Protein AF-A0AAD6W9L1-F1 (afdb_monomer_lite)

pLDDT: mean 78.44, std 13.3, range [46.0, 93.06]

Organism: NCBI:txid444605

Structure (mmCIF, N/CA/C/O backbone):
data_AF-A0AAD6W9L1-F1
#
_entry.id   AF-A0AAD6W9L1-F1
#
loop_
_atom_site.group_PDB
_atom_site.id
_atom_site.type_symbol
_atom_site.label_atom_id
_atom_site.label_alt_id
_atom_site.label_comp_id
_atom_site.label_asym_id
_atom_site.label_entity_id
_atom_site.label_seq_id
_atom_site.pdbx_PDB_ins_code
_atom_site.Cartn_x
_atom_site.Cartn_y
_atom_site.Cartn_z
_atom_site.occupancy
_atom_site.B_iso_or_equiv
_atom_site.auth_seq_id
_atom_site.auth_comp_id
_atom_site.auth_asym_id
_atom_site.auth_atom_id
_atom_site.pdbx_PDB_model_num
ATOM 1 N N . MET A 1 1 ? 17.913 -13.079 6.072 1.00 46.00 1 MET A N 1
ATOM 2 C CA . MET A 1 1 ? 16.654 -12.481 6.575 1.00 46.00 1 MET A CA 1
ATOM 3 C C . MET A 1 1 ? 15.733 -11.997 5.449 1.00 46.00 1 MET A C 1
ATOM 5 O O . MET A 1 1 ? 14.546 -12.257 5.551 1.00 46.00 1 MET A O 1
ATOM 9 N N . ARG A 1 2 ? 16.224 -11.357 4.367 1.00 52.31 2 ARG A N 1
ATOM 10 C CA . ARG A 1 2 ? 15.368 -10.862 3.258 1.00 52.31 2 ARG A CA 1
ATOM 11 C C . ARG A 1 2 ? 14.797 -11.956 2.332 1.00 52.31 2 ARG A C 1
ATOM 13 O O . ARG A 1 2 ? 13.611 -11.926 2.059 1.00 52.31 2 ARG A O 1
ATOM 20 N N . TYR A 1 3 ? 15.573 -13.000 2.022 1.00 48.25 3 TYR A N 1
ATOM 21 C CA . TYR A 1 3 ? 15.135 -14.143 1.194 1.00 48.25 3 TYR A CA 1
ATOM 22 C C . TYR A 1 3 ? 13.930 -14.939 1.737 1.00 48.25 3 TYR A C 1
ATOM 24 O O . TYR A 1 3 ? 13.262 -15.645 0.988 1.00 48.25 3 TYR A O 1
ATOM 32 N N . GLN A 1 4 ? 13.637 -14.850 3.041 1.00 51.44 4 GLN A N 1
ATOM 33 C CA . GLN A 1 4 ? 12.492 -15.552 3.633 1.00 51.44 4 GLN A CA 1
ATOM 34 C C . GLN A 1 4 ? 11.172 -14.812 3.396 1.00 51.44 4 GLN A C 1
ATOM 36 O O . GLN A 1 4 ? 10.113 -15.438 3.395 1.00 51.44 4 GLN A O 1
ATOM 41 N N . LEU A 1 5 ? 11.231 -13.496 3.164 1.00 53.16 5 LEU A N 1
ATOM 42 C CA . LEU A 1 5 ? 10.053 -12.710 2.815 1.00 53.16 5 LEU A CA 1
ATOM 43 C C . LEU A 1 5 ? 9.572 -13.053 1.400 1.00 53.16 5 LEU A C 1
ATOM 45 O O . LEU A 1 5 ? 8.368 -13.187 1.212 1.00 53.16 5 LEU A O 1
ATOM 49 N N . ASP A 1 6 ? 10.499 -13.287 0.466 1.00 55.59 6 ASP A N 1
ATOM 50 C CA . ASP A 1 6 ? 10.206 -13.526 -0.956 1.00 55.59 6 ASP 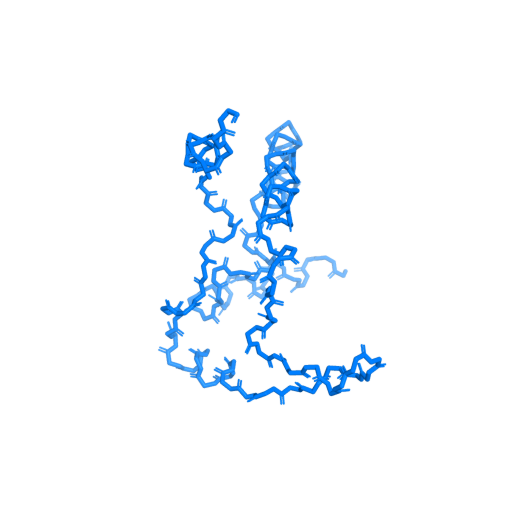A CA 1
ATOM 51 C C . ASP A 1 6 ? 9.665 -14.939 -1.207 1.00 55.59 6 ASP A C 1
ATOM 53 O O . ASP A 1 6 ? 8.733 -15.130 -1.987 1.00 55.59 6 ASP A O 1
ATOM 57 N N . PHE A 1 7 ? 10.146 -15.939 -0.460 1.00 55.28 7 PHE A N 1
ATOM 58 C CA . PHE A 1 7 ? 9.581 -17.295 -0.500 1.00 55.28 7 PHE A CA 1
ATOM 59 C C . PHE A 1 7 ? 8.112 -17.326 -0.040 1.00 55.28 7 PHE A C 1
ATOM 61 O O . PHE A 1 7 ? 7.276 -18.034 -0.603 1.00 55.28 7 PHE A O 1
ATOM 68 N N . LEU A 1 8 ? 7.764 -16.490 0.944 1.00 56.72 8 LEU A N 1
ATOM 69 C CA . LEU A 1 8 ? 6.385 -16.321 1.403 1.00 56.72 8 LEU A CA 1
ATOM 70 C C . LEU A 1 8 ? 5.504 -15.596 0.377 1.00 56.72 8 LEU A C 1
ATOM 72 O O . LEU A 1 8 ? 4.284 -15.667 0.483 1.00 56.72 8 LEU A O 1
ATOM 76 N N . ILE A 1 9 ? 6.079 -14.890 -0.599 1.00 60.84 9 ILE A N 1
ATOM 77 C CA . ILE A 1 9 ? 5.314 -14.265 -1.681 1.00 60.84 9 ILE A CA 1
ATOM 78 C C . ILE A 1 9 ? 4.752 -15.356 -2.578 1.00 60.84 9 ILE A C 1
ATOM 80 O O . ILE A 1 9 ? 3.538 -15.445 -2.717 1.00 60.84 9 ILE A O 1
ATOM 84 N N . PHE A 1 10 ? 5.612 -16.223 -3.113 1.00 62.62 10 PHE A N 1
ATOM 85 C CA . PHE A 1 10 ? 5.195 -17.289 -4.025 1.00 62.62 10 PHE A CA 1
ATOM 86 C C . PHE A 1 10 ? 4.131 -18.208 -3.407 1.00 62.62 10 PHE A C 1
ATOM 88 O O . PHE A 1 10 ? 3.169 -18.574 -4.071 1.00 62.62 10 PHE A O 1
ATOM 95 N N . LEU A 1 11 ? 4.250 -18.511 -2.110 1.00 61.75 11 LEU A N 1
ATOM 96 C CA . LEU A 1 11 ? 3.293 -19.373 -1.412 1.00 61.75 11 LEU A CA 1
ATOM 97 C C . LEU A 1 11 ? 1.960 -18.700 -1.056 1.00 61.75 11 LEU A C 1
ATOM 99 O O . LEU A 1 11 ? 0.987 -19.403 -0.792 1.00 61.75 11 LEU A O 1
ATOM 103 N N . PHE A 1 12 ? 1.896 -17.366 -1.003 1.00 63.81 12 PHE A N 1
ATOM 104 C CA . PHE A 1 12 ? 0.724 -16.667 -0.468 1.00 63.81 12 PHE A CA 1
ATOM 105 C C . PHE A 1 12 ? 0.165 -15.556 -1.357 1.00 63.81 12 PHE A C 1
ATOM 107 O O . PHE A 1 12 ? -0.784 -14.918 -0.910 1.00 63.81 12 PHE A O 1
ATOM 114 N N . GLN A 1 13 ? 0.679 -15.324 -2.575 1.00 63.28 13 GLN A N 1
ATOM 115 C CA . GLN A 1 13 ? 0.251 -14.212 -3.447 1.00 63.28 13 GLN A CA 1
ATOM 116 C C . GLN A 1 13 ? -1.269 -14.116 -3.618 1.00 63.28 13 GLN A C 1
ATOM 118 O O . GLN A 1 13 ? -1.815 -13.023 -3.509 1.00 63.28 13 GLN A O 1
ATOM 123 N N . GLU A 1 14 ? -1.961 -15.244 -3.785 1.00 65.00 14 GLU A N 1
ATOM 124 C CA . GLU A 1 14 ? -3.424 -15.282 -3.953 1.00 65.00 14 GLU A CA 1
ATOM 125 C C . GLU A 1 14 ? -4.206 -14.885 -2.689 1.00 65.00 14 GLU A C 1
ATOM 127 O O . GLU A 1 14 ? -5.409 -14.644 -2.728 1.00 65.00 14 GLU A O 1
ATOM 132 N N . ARG A 1 15 ? -3.530 -14.815 -1.541 1.00 77.94 15 ARG A N 1
ATOM 133 C CA . ARG A 1 15 ? -4.110 -14.529 -0.224 1.00 77.94 15 ARG A CA 1
ATOM 134 C C . ARG A 1 15 ? -3.559 -13.242 0.382 1.00 77.94 15 ARG A C 1
ATOM 136 O O . ARG A 1 15 ? -3.671 -13.063 1.595 1.00 77.94 15 ARG A O 1
ATOM 143 N N . LEU A 1 16 ? -2.912 -12.377 -0.401 1.00 83.94 16 LEU A N 1
ATOM 144 C CA . LEU A 1 16 ? -2.414 -11.091 0.091 1.00 83.94 16 LEU A CA 1
ATOM 145 C C . LEU A 1 16 ? -3.353 -9.960 -0.311 1.00 83.94 16 LEU A C 1
ATOM 147 O O . LEU A 1 16 ? -3.801 -9.931 -1.456 1.00 83.94 16 LEU A O 1
ATOM 151 N N . PRO A 1 17 ? -3.608 -8.990 0.582 1.00 87.88 17 PRO A N 1
ATOM 152 C CA . PRO A 1 17 ? -4.294 -7.781 0.169 1.00 87.88 17 PRO A CA 1
ATOM 153 C C . PRO A 1 17 ? -3.431 -7.010 -0.837 1.00 87.88 17 PRO A C 1
ATOM 155 O O . PRO A 1 17 ? -2.202 -7.007 -0.717 1.00 87.88 17 PRO A O 1
ATOM 158 N N . PRO A 1 18 ? -4.044 -6.226 -1.739 1.00 86.31 18 PRO A N 1
ATOM 159 C CA . PRO A 1 18 ? -3.323 -5.361 -2.677 1.00 86.31 18 PRO A CA 1
ATOM 160 C C . PRO A 1 18 ? -2.504 -4.255 -1.983 1.00 86.31 18 PRO A C 1
ATOM 162 O O . PRO A 1 18 ? -1.756 -3.533 -2.634 1.00 86.31 18 PRO A O 1
ATOM 165 N N . THR A 1 19 ? -2.637 -4.107 -0.661 1.00 88.31 19 THR A N 1
ATOM 166 C CA . THR A 1 19 ? -1.875 -3.174 0.178 1.00 88.31 19 THR A CA 1
ATOM 167 C C . THR A 1 19 ? -0.653 -3.799 0.858 1.00 88.31 19 THR A C 1
ATOM 169 O O . THR A 1 19 ? 0.030 -3.109 1.615 1.00 88.31 19 THR A O 1
ATOM 172 N N . ASP A 1 20 ? -0.392 -5.096 0.668 1.00 87.94 20 ASP A N 1
ATOM 173 C CA . ASP A 1 20 ? 0.713 -5.800 1.330 1.00 87.94 20 ASP A CA 1
ATOM 174 C C . ASP A 1 20 ? 2.081 -5.293 0.845 1.00 87.94 20 ASP A C 1
ATOM 176 O O . ASP A 1 20 ? 2.304 -5.102 -0.350 1.00 87.94 20 ASP A O 1
ATOM 180 N N . SER A 1 21 ? 3.029 -5.091 1.766 1.00 82.69 21 SER A N 1
ATOM 181 C CA . SER A 1 21 ? 4.357 -4.560 1.433 1.00 82.69 21 SER A CA 1
ATOM 182 C C . SER A 1 21 ? 5.142 -5.450 0.474 1.00 82.69 21 SER A C 1
ATOM 184 O O . SER A 1 21 ? 5.966 -4.936 -0.270 1.00 82.69 21 SER A O 1
ATOM 186 N N . ARG A 1 22 ? 4.868 -6.755 0.435 1.00 83.00 22 ARG A N 1
ATOM 187 C CA . ARG A 1 22 ? 5.513 -7.702 -0.485 1.00 83.00 22 ARG A CA 1
ATOM 188 C C . ARG A 1 22 ? 5.118 -7.515 -1.949 1.00 83.00 22 ARG A C 1
ATOM 190 O O . ARG A 1 22 ? 5.772 -8.036 -2.851 1.00 83.00 22 ARG A O 1
ATOM 197 N N . LEU A 1 23 ? 4.030 -6.794 -2.205 1.00 83.38 23 LEU A N 1
ATOM 198 C CA . LEU A 1 23 ? 3.580 -6.477 -3.559 1.00 83.38 23 LEU A CA 1
ATOM 199 C C . LEU A 1 23 ? 4.215 -5.189 -4.098 1.00 83.38 23 LEU A C 1
ATOM 201 O O . LEU A 1 23 ? 3.882 -4.760 -5.200 1.00 83.38 23 LEU A O 1
ATOM 205 N N . ARG A 1 24 ? 5.144 -4.586 -3.346 1.00 86.81 24 ARG A N 1
ATOM 206 C CA . ARG A 1 24 ? 5.846 -3.367 -3.738 1.00 86.81 24 ARG A CA 1
ATOM 207 C C . ARG A 1 24 ? 6.716 -3.571 -4.988 1.00 86.81 24 ARG A C 1
ATOM 209 O O . ARG A 1 24 ? 7.650 -4.376 -4.949 1.00 86.81 24 ARG A O 1
ATOM 216 N N . PRO A 1 25 ? 6.448 -2.840 -6.086 1.00 86.00 25 PRO A N 1
ATOM 217 C CA . PRO A 1 25 ? 7.190 -3.002 -7.335 1.00 86.00 25 PRO A CA 1
ATOM 218 C C . PRO A 1 25 ? 8.648 -2.532 -7.233 1.00 86.00 25 PRO A C 1
ATOM 220 O O . PRO A 1 25 ? 9.527 -3.161 -7.816 1.00 86.00 25 PRO A O 1
ATOM 223 N N . ASP A 1 26 ? 8.935 -1.488 -6.448 1.00 86.56 26 ASP A N 1
ATOM 224 C CA . ASP A 1 26 ? 10.295 -0.984 -6.212 1.00 86.56 26 ASP A CA 1
ATOM 225 C C . ASP A 1 26 ? 11.183 -2.039 -5.545 1.00 86.56 26 ASP A C 1
ATOM 227 O O . ASP A 1 26 ? 12.317 -2.268 -5.971 1.00 86.56 26 ASP A O 1
ATOM 231 N N . GLN A 1 27 ? 10.643 -2.732 -4.539 1.00 84.00 27 GLN A N 1
ATOM 232 C CA . GLN A 1 27 ? 11.345 -3.821 -3.869 1.00 84.00 27 GLN A CA 1
ATOM 233 C C . GLN A 1 27 ? 11.625 -4.987 -4.834 1.00 84.00 27 GLN A C 1
ATOM 235 O O . GLN A 1 27 ? 12.738 -5.509 -4.842 1.00 84.00 27 GLN A O 1
ATOM 240 N N . ARG A 1 28 ? 10.667 -5.336 -5.701 1.00 84.12 28 ARG A N 1
ATOM 241 C CA . ARG A 1 28 ? 10.822 -6.424 -6.679 1.00 84.12 28 ARG A CA 1
ATOM 242 C C . ARG A 1 28 ? 11.858 -6.112 -7.759 1.00 84.12 28 ARG A C 1
ATOM 244 O O . ARG A 1 28 ? 12.669 -6.968 -8.098 1.00 84.12 28 ARG A O 1
ATOM 251 N N . HIS A 1 29 ? 11.866 -4.888 -8.283 1.00 86.31 29 HIS A N 1
ATOM 252 C CA . HIS A 1 29 ? 12.898 -4.458 -9.229 1.00 86.31 29 HIS A CA 1
ATOM 253 C C . HIS A 1 29 ? 14.287 -4.483 -8.588 1.00 86.31 29 HIS A C 1
ATOM 255 O O . HIS A 1 29 ? 15.247 -4.904 -9.229 1.00 86.31 29 HIS A O 1
ATOM 261 N N . LEU A 1 30 ? 14.395 -4.104 -7.310 1.00 85.31 30 LEU A N 1
ATOM 262 C CA . LEU A 1 30 ? 15.657 -4.180 -6.578 1.00 85.31 30 LEU A CA 1
ATOM 263 C C . LEU A 1 30 ? 16.142 -5.630 -6.415 1.00 85.31 30 LEU A C 1
ATOM 265 O O . LEU A 1 30 ? 17.327 -5.894 -6.600 1.00 85.31 30 LEU A O 1
ATOM 269 N N . GLU A 1 31 ? 15.241 -6.563 -6.101 1.00 84.50 31 GLU A N 1
ATOM 270 C CA . GLU A 1 31 ? 15.541 -8.001 -5.995 1.00 84.50 31 GLU A CA 1
ATOM 271 C C . GLU A 1 31 ? 15.985 -8.606 -7.335 1.00 84.50 31 GLU A C 1
ATOM 273 O O . GLU A 1 31 ? 16.898 -9.429 -7.363 1.00 84.50 31 GLU A O 1
ATOM 278 N N . ASN A 1 32 ? 15.422 -8.134 -8.450 1.00 84.94 32 ASN A N 1
ATOM 279 C CA . ASN A 1 32 ? 15.827 -8.521 -9.805 1.00 84.94 32 ASN A CA 1
ATOM 280 C C . ASN A 1 32 ? 17.113 -7.820 -10.295 1.00 84.94 32 ASN A C 1
ATOM 282 O O . ASN A 1 32 ? 17.546 -8.058 -11.422 1.00 84.94 32 ASN A O 1
ATOM 286 N N . GLY A 1 33 ? 17.718 -6.938 -9.489 1.00 88.69 33 GLY A N 1
ATOM 287 C CA . GLY A 1 33 ? 18.904 -6.158 -9.869 1.00 88.69 33 GLY A CA 1
ATOM 288 C C . GLY A 1 33 ? 18.626 -5.001 -10.842 1.00 88.69 33 GLY A C 1
ATOM 289 O O . GLY A 1 33 ? 19.555 -4.400 -11.377 1.00 88.69 33 GLY A O 1
ATOM 290 N N . GLU A 1 34 ? 17.360 -4.654 -11.067 1.00 91.38 34 GLU A N 1
ATOM 291 C CA . GLU A 1 34 ? 16.916 -3.576 -11.953 1.00 91.38 34 GLU A CA 1
ATOM 292 C C . GLU A 1 34 ? 16.888 -2.226 -11.209 1.00 91.38 34 GLU A C 1
ATOM 294 O O . GLU A 1 34 ? 15.832 -1.638 -10.963 1.00 91.38 34 GLU A O 1
ATOM 299 N N . TYR A 1 35 ? 18.062 -1.719 -10.823 1.00 88.38 35 TYR A N 1
ATOM 300 C CA . TYR A 1 35 ? 18.193 -0.551 -9.937 1.00 88.38 35 TYR A CA 1
ATOM 301 C C . TYR A 1 35 ? 17.520 0.729 -10.457 1.00 88.38 35 TYR A C 1
ATOM 303 O O . TYR A 1 35 ? 16.900 1.456 -9.678 1.00 88.38 35 TYR A O 1
ATOM 311 N N . GLU A 1 36 ? 17.612 1.007 -11.760 1.00 92.06 36 GLU A N 1
ATOM 312 C CA . GLU A 1 36 ? 16.996 2.197 -12.362 1.00 92.06 36 GLU A CA 1
ATOM 313 C C . GLU A 1 36 ? 15.467 2.155 -12.247 1.00 92.06 36 GLU A C 1
ATOM 315 O O . GLU A 1 36 ? 14.850 3.120 -11.788 1.00 92.06 36 GLU A O 1
ATOM 320 N N . LYS A 1 37 ? 14.864 1.002 -12.571 1.00 89.44 37 LYS A N 1
ATOM 321 C CA . LYS A 1 37 ? 13.417 0.773 -12.440 1.00 89.44 37 LYS A CA 1
ATOM 322 C C . LYS A 1 37 ? 12.972 0.846 -10.982 1.00 89.44 37 LYS A C 1
ATOM 324 O O . LYS A 1 37 ? 11.961 1.476 -10.682 1.00 89.44 37 LYS A O 1
ATOM 329 N N . ALA A 1 38 ? 13.752 0.267 -10.067 1.00 88.69 38 ALA A N 1
ATOM 330 C CA . ALA A 1 38 ? 13.472 0.323 -8.635 1.00 88.69 38 ALA A CA 1
ATOM 331 C C . ALA A 1 38 ? 13.431 1.768 -8.117 1.00 88.69 38 ALA A C 1
ATOM 333 O O . ALA A 1 38 ? 12.521 2.144 -7.377 1.00 88.69 38 ALA A O 1
ATOM 334 N N . ASN A 1 39 ? 14.391 2.600 -8.530 1.00 89.38 39 ASN A N 1
ATOM 335 C CA . ASN A 1 39 ? 14.441 3.999 -8.125 1.00 89.38 39 ASN A CA 1
ATOM 336 C C . ASN A 1 39 ? 13.275 4.816 -8.711 1.00 89.38 39 ASN A C 1
ATOM 338 O O . ASN A 1 39 ? 12.669 5.609 -7.989 1.00 89.38 39 ASN A O 1
ATOM 342 N N . ALA A 1 40 ? 12.926 4.596 -9.983 1.00 90.38 40 ALA A N 1
ATOM 343 C CA . ALA A 1 40 ? 11.775 5.242 -10.616 1.00 90.38 40 ALA A CA 1
ATOM 344 C C . ALA A 1 40 ? 10.457 4.894 -9.898 1.00 90.38 40 ALA A C 1
ATOM 346 O O . ALA A 1 40 ? 9.676 5.786 -9.555 1.00 90.38 40 ALA A O 1
ATOM 347 N N . GLU A 1 41 ? 10.246 3.612 -9.585 1.00 89.81 41 GLU A N 1
ATOM 348 C CA . GLU A 1 41 ? 9.056 3.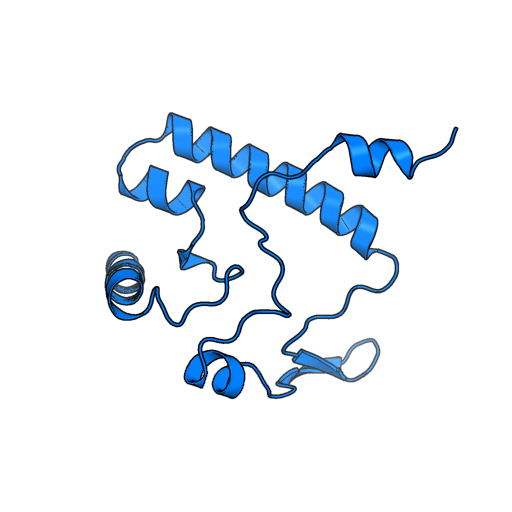158 -8.860 1.00 89.81 41 GLU A CA 1
ATOM 349 C C . GLU A 1 41 ? 8.998 3.680 -7.426 1.00 89.81 41 GLU A C 1
ATOM 351 O O . GLU A 1 41 ? 7.947 4.133 -6.968 1.00 89.81 41 GLU A O 1
ATOM 356 N N . LYS A 1 42 ? 10.137 3.726 -6.731 1.00 89.50 42 LYS A N 1
ATOM 357 C CA . LYS A 1 42 ? 10.224 4.339 -5.404 1.00 89.50 42 LYS A CA 1
ATOM 358 C C . LYS A 1 42 ? 9.752 5.794 -5.434 1.00 89.50 42 LYS A C 1
ATOM 360 O O . LYS A 1 42 ? 8.912 6.185 -4.624 1.00 89.50 42 LYS A O 1
ATOM 365 N N . GLN A 1 43 ? 10.246 6.592 -6.382 1.00 89.88 43 GLN A N 1
ATOM 366 C CA . GLN A 1 43 ? 9.843 7.996 -6.514 1.00 89.88 43 GLN A CA 1
ATOM 367 C C . GLN A 1 43 ? 8.349 8.142 -6.829 1.00 89.88 43 GLN A C 1
ATOM 369 O O . GLN A 1 43 ? 7.687 9.035 -6.295 1.00 89.88 43 GLN A O 1
ATOM 374 N N . ARG A 1 44 ? 7.791 7.266 -7.673 1.00 90.88 44 ARG A N 1
ATOM 375 C CA . ARG A 1 44 ? 6.354 7.246 -7.981 1.00 90.88 44 ARG A CA 1
ATOM 376 C C . ARG A 1 44 ? 5.514 6.940 -6.737 1.00 90.88 44 ARG A C 1
ATOM 378 O O . ARG A 1 44 ? 4.572 7.676 -6.441 1.00 90.88 44 ARG A O 1
ATOM 385 N N . LEU A 1 45 ? 5.880 5.909 -5.975 1.00 88.94 45 LEU A N 1
ATOM 386 C CA . LEU A 1 45 ? 5.181 5.525 -4.747 1.00 88.94 45 LEU A CA 1
ATOM 387 C C . LEU A 1 45 ? 5.270 6.603 -3.661 1.00 88.94 45 LEU A C 1
ATOM 389 O O . LEU A 1 45 ? 4.269 6.892 -3.005 1.00 88.94 45 LEU A O 1
ATOM 393 N N . GLU A 1 46 ? 6.431 7.238 -3.491 1.00 89.38 46 GLU A N 1
ATOM 394 C CA . GLU A 1 46 ? 6.599 8.345 -2.545 1.00 89.38 46 GLU A CA 1
ATOM 395 C C . GLU A 1 46 ? 5.742 9.560 -2.924 1.00 89.38 46 GLU A C 1
ATOM 397 O O . GLU A 1 46 ? 5.075 10.124 -2.052 1.00 89.38 46 GLU A O 1
ATOM 402 N N . ARG A 1 47 ? 5.704 9.946 -4.211 1.00 87.12 47 ARG A N 1
ATOM 403 C CA . ARG A 1 47 ? 4.828 11.028 -4.701 1.00 87.12 47 ARG A CA 1
ATOM 404 C C . ARG A 1 47 ? 3.362 10.720 -4.421 1.00 87.12 47 ARG A C 1
ATOM 40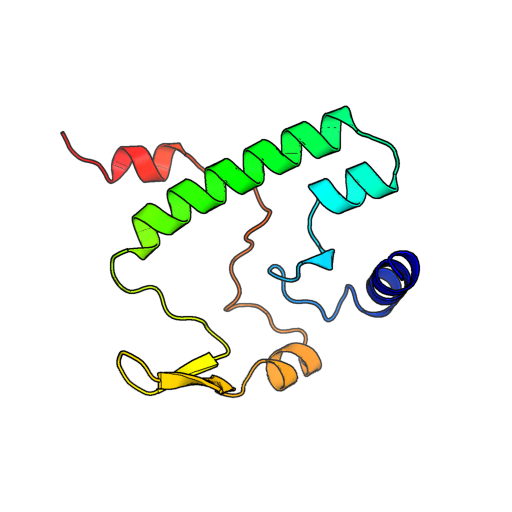6 O O . ARG A 1 47 ? 2.680 11.518 -3.781 1.00 87.12 47 ARG A O 1
ATOM 413 N N . ARG A 1 48 ? 2.905 9.523 -4.792 1.00 86.00 48 ARG A N 1
ATOM 414 C CA . ARG A 1 48 ? 1.536 9.071 -4.526 1.00 86.00 48 ARG A CA 1
ATOM 415 C C . ARG A 1 48 ? 1.204 9.094 -3.033 1.00 86.00 48 ARG A C 1
ATOM 417 O O . ARG A 1 48 ? 0.129 9.550 -2.649 1.00 86.00 48 ARG A O 1
ATOM 424 N N . GLN A 1 49 ? 2.113 8.624 -2.177 1.00 85.94 49 GLN A N 1
ATOM 425 C CA . GLN A 1 49 ? 1.896 8.632 -0.732 1.00 85.94 49 GLN A CA 1
ATOM 426 C C . GLN A 1 49 ? 1.783 10.060 -0.186 1.00 85.94 49 GLN A C 1
ATOM 428 O O . GLN A 1 49 ? 0.933 10.306 0.668 1.00 85.94 49 GLN A O 1
ATOM 433 N N . ARG A 1 50 ? 2.596 11.003 -0.679 1.00 86.00 50 ARG A N 1
ATOM 434 C CA . ARG A 1 50 ? 2.496 12.423 -0.302 1.00 86.00 50 ARG A CA 1
ATOM 435 C C . ARG A 1 50 ? 1.138 13.012 -0.685 1.00 86.00 50 ARG A C 1
ATOM 437 O O . ARG A 1 50 ? 0.508 13.633 0.163 1.00 86.00 50 ARG A O 1
ATOM 444 N N . MET A 1 51 ? 0.659 12.761 -1.904 1.00 80.44 51 MET A N 1
ATOM 445 C CA . MET A 1 51 ? -0.657 13.239 -2.353 1.00 80.44 51 MET A CA 1
ATOM 446 C C . MET A 1 51 ? -1.795 12.603 -1.557 1.00 80.44 51 MET A C 1
ATOM 448 O O . MET A 1 51 ? -2.711 13.284 -1.108 1.00 80.44 51 MET A O 1
ATOM 452 N N . SER A 1 52 ? -1.705 11.297 -1.302 1.00 80.44 52 SER A N 1
ATOM 453 C CA . SER A 1 52 ? -2.711 10.606 -0.505 1.00 80.44 52 SER A CA 1
ATOM 454 C C . SER A 1 52 ? -2.740 11.112 0.937 1.00 80.44 52 SER A C 1
ATOM 456 O O . SER A 1 52 ? -3.823 11.249 1.483 1.00 80.44 52 SER A O 1
ATOM 458 N N . ARG A 1 53 ? -1.593 11.461 1.540 1.00 82.38 53 ARG A N 1
ATOM 459 C CA . ARG A 1 53 ? -1.552 12.085 2.874 1.00 82.38 53 ARG A CA 1
ATOM 460 C C . ARG A 1 53 ? -2.304 13.411 2.913 1.00 82.38 53 ARG A C 1
ATOM 462 O O . ARG A 1 53 ? -3.131 13.558 3.799 1.00 82.38 53 ARG A O 1
ATOM 469 N N . LYS A 1 54 ? -2.098 14.298 1.932 1.00 77.12 54 LYS A N 1
ATOM 470 C CA . LYS A 1 54 ? -2.851 15.562 1.826 1.00 77.12 54 LYS A CA 1
ATOM 471 C C . LYS A 1 54 ? -4.366 15.322 1.801 1.00 77.12 54 LYS A C 1
ATOM 473 O O . LYS A 1 54 ? -5.115 15.948 2.537 1.00 77.12 54 LYS A O 1
ATOM 478 N N . LEU A 1 55 ? -4.814 14.339 1.015 1.00 67.00 55 LEU A N 1
ATOM 479 C CA . LEU A 1 55 ? -6.233 13.971 0.930 1.00 67.00 55 LEU A CA 1
ATOM 480 C C . LEU A 1 55 ? -6.764 13.324 2.226 1.00 67.00 55 LEU A C 1
ATOM 482 O O . LEU A 1 55 ? -7.943 13.422 2.553 1.00 67.00 55 LEU A O 1
ATOM 486 N N . GLN A 1 56 ? -5.887 12.642 2.963 1.00 74.31 56 GLN A N 1
ATOM 487 C CA . GLN A 1 56 ? -6.193 11.903 4.187 1.00 74.31 56 GLN A CA 1
ATOM 488 C C . GLN A 1 56 ? -6.156 12.758 5.463 1.00 74.31 56 GLN A C 1
ATOM 490 O O . GLN A 1 56 ? -6.653 12.297 6.495 1.00 74.31 56 GLN A O 1
ATOM 495 N N . GLU A 1 57 ? -5.628 13.988 5.405 1.00 69.94 57 GLU A N 1
ATOM 496 C CA . GLU A 1 57 ? -5.603 14.945 6.527 1.00 69.94 57 GLU A CA 1
ATOM 497 C C . GLU A 1 57 ? -7.011 15.248 7.085 1.00 69.94 57 GLU A C 1
ATOM 499 O O . GLU A 1 57 ? -7.143 15.663 8.232 1.00 69.94 57 GLU A O 1
ATOM 504 N N . HIS A 1 58 ? -8.072 14.911 6.343 1.00 64.00 58 HIS A N 1
ATOM 505 C CA . HIS A 1 58 ? -9.475 15.137 6.704 1.00 64.00 58 HIS A CA 1
ATOM 506 C C . HIS A 1 58 ? -10.225 13.886 7.206 1.00 64.00 58 HIS A C 1
ATOM 508 O O . HIS A 1 58 ? -11.436 13.766 7.025 1.00 64.00 58 HIS A O 1
ATOM 514 N N . GLY A 1 59 ? -9.539 12.944 7.862 1.00 73.50 59 GLY A N 1
ATOM 515 C CA . GLY A 1 59 ? -10.214 11.866 8.604 1.00 73.50 59 GLY A CA 1
ATOM 516 C C . GLY A 1 59 ? -9.961 10.450 8.099 1.00 73.50 59 GLY A C 1
ATOM 517 O O . GLY A 1 59 ? -10.822 9.577 8.244 1.00 73.50 59 GLY A O 1
ATOM 518 N N . TRP A 1 60 ? -8.776 10.185 7.548 1.00 81.31 60 TRP A N 1
ATOM 519 C CA . TRP A 1 60 ? -8.370 8.811 7.271 1.00 81.31 60 TRP A CA 1
ATOM 520 C C . TRP A 1 60 ? -8.294 7.966 8.544 1.00 81.31 60 TRP A C 1
ATOM 522 O O . TRP A 1 60 ? -7.763 8.389 9.574 1.00 81.31 60 TRP A O 1
ATOM 532 N N . LYS A 1 61 ? -8.801 6.735 8.454 1.00 82.38 61 LYS A N 1
ATOM 533 C CA . LYS A 1 61 ? -8.746 5.745 9.529 1.00 82.38 61 LYS A CA 1
ATOM 534 C C . LYS A 1 61 ? -8.186 4.428 8.989 1.00 82.38 61 LYS A C 1
ATOM 536 O O . LYS A 1 61 ? -8.585 4.005 7.900 1.00 82.38 61 LYS A O 1
ATOM 541 N N . PRO A 1 62 ? -7.288 3.756 9.729 1.00 88.06 62 PRO A N 1
ATOM 542 C CA . PRO A 1 62 ? -6.815 2.437 9.339 1.00 88.06 62 PRO A CA 1
ATOM 543 C C . PRO A 1 62 ? -7.973 1.433 9.330 1.00 88.06 62 PRO A C 1
ATOM 545 O O . PRO A 1 62 ? -8.849 1.466 10.187 1.00 88.06 62 PRO A O 1
ATOM 548 N N . ARG A 1 63 ? -7.972 0.521 8.352 1.00 88.06 63 ARG A N 1
ATOM 549 C CA . ARG A 1 63 ? -9.065 -0.446 8.153 1.00 88.06 63 ARG A CA 1
ATOM 550 C C . ARG A 1 63 ? -9.111 -1.531 9.229 1.00 88.06 63 ARG A C 1
ATOM 552 O O . ARG A 1 63 ? -10.175 -1.842 9.744 1.00 88.06 63 ARG A O 1
ATOM 559 N N . TRP A 1 64 ? -7.959 -2.126 9.529 1.00 90.69 64 TRP A N 1
ATOM 560 C CA . TRP A 1 64 ? -7.862 -3.322 10.378 1.00 90.69 64 TRP A CA 1
ATOM 561 C C . TRP A 1 64 ? -7.627 -3.007 11.855 1.00 90.69 64 TRP A C 1
ATOM 563 O O . TRP A 1 64 ? -7.601 -3.908 12.689 1.00 90.69 64 TRP A O 1
ATOM 573 N N . PHE A 1 65 ? -7.423 -1.733 12.182 1.00 91.00 65 PHE A N 1
ATOM 574 C CA . PHE A 1 65 ? -7.092 -1.287 13.525 1.00 91.00 65 PHE A CA 1
ATOM 575 C C . PHE A 1 65 ? -7.949 -0.091 13.896 1.00 91.00 65 PHE A C 1
ATOM 577 O O . PHE A 1 65 ? -8.203 0.783 13.074 1.00 91.00 65 PHE A O 1
ATOM 584 N N . GLN A 1 66 ? -8.360 -0.034 15.152 1.00 91.00 66 GLN A N 1
ATOM 585 C CA . GLN A 1 66 ? -9.083 1.092 15.718 1.00 91.00 66 GLN A CA 1
ATOM 586 C C . GLN A 1 66 ? -8.177 1.792 16.722 1.00 91.00 66 GLN A C 1
ATOM 588 O O . GLN A 1 66 ? -7.494 1.143 17.515 1.00 91.00 66 GLN A O 1
ATOM 593 N N . LYS A 1 67 ? -8.141 3.122 16.663 1.00 88.75 67 LYS A N 1
ATOM 594 C CA . LYS A 1 67 ? -7.390 3.933 17.618 1.00 88.75 67 LYS A CA 1
ATOM 595 C C . LYS A 1 67 ? -8.243 4.133 18.870 1.00 88.75 67 LYS A C 1
ATOM 597 O O . LYS A 1 67 ? -9.369 4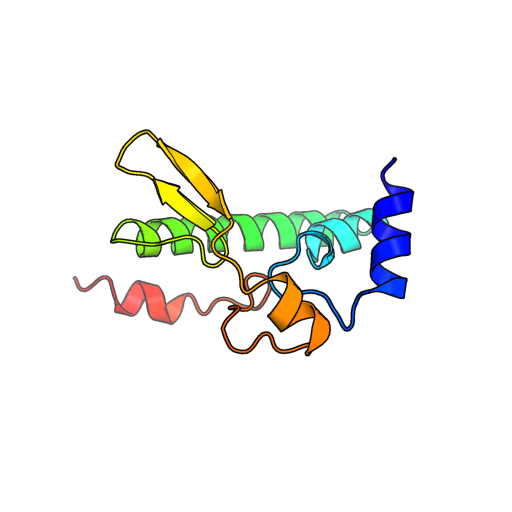.616 18.761 1.00 88.75 67 LYS A O 1
ATOM 602 N N . GLU A 1 68 ? -7.726 3.767 20.038 1.00 86.94 68 GLU A N 1
ATOM 603 C CA . GLU A 1 68 ? -8.440 3.964 21.302 1.00 86.94 68 GLU A CA 1
ATOM 604 C C . GLU A 1 68 ? -8.223 5.386 21.832 1.00 86.94 68 GLU A C 1
ATOM 606 O O . GLU A 1 68 ? -7.255 5.666 22.528 1.00 86.94 68 GLU A O 1
ATOM 611 N N . GLY A 1 69 ? -9.115 6.315 21.490 1.00 81.44 69 GLY A N 1
ATOM 612 C CA . GLY A 1 69 ? -8.987 7.720 21.893 1.00 81.44 69 GLY A CA 1
ATOM 613 C C . GLY A 1 69 ? -7.887 8.486 21.143 1.00 81.44 69 GLY A C 1
ATOM 614 O O . GLY A 1 69 ? -7.277 7.995 20.192 1.00 81.44 69 GLY A O 1
ATOM 615 N N . GLU A 1 70 ? -7.649 9.735 21.546 1.00 78.00 70 GLU A N 1
ATOM 616 C CA . GLU A 1 70 ? -6.779 10.660 20.804 1.00 78.00 70 GLU A CA 1
ATOM 617 C C . GLU A 1 70 ? -5.284 10.311 20.923 1.00 78.00 70 GLU A C 1
ATOM 619 O O . GLU A 1 70 ? -4.550 10.409 19.938 1.00 78.00 70 GLU A O 1
ATOM 624 N N . ASN A 1 71 ? -4.856 9.772 22.071 1.00 81.31 71 ASN A N 1
ATOM 625 C CA . ASN A 1 71 ? -3.461 9.391 22.343 1.00 81.31 71 ASN A CA 1
ATOM 626 C C . ASN A 1 71 ? -3.277 7.896 22.645 1.00 81.31 71 ASN A C 1
ATOM 628 O O . ASN A 1 71 ? -2.188 7.484 23.045 1.00 81.31 71 ASN A O 1
ATOM 632 N N . GLY A 1 72 ? -4.320 7.076 22.509 1.00 84.56 72 GLY A N 1
ATOM 633 C CA . GLY A 1 72 ? -4.209 5.666 22.863 1.00 84.56 72 GLY A CA 1
ATOM 634 C C . GLY A 1 72 ? -3.638 4.790 21.757 1.00 84.56 72 GLY A C 1
ATOM 635 O O . GLY A 1 72 ? -3.324 5.222 20.643 1.00 84.56 72 GLY A O 1
ATOM 636 N N . SER A 1 73 ? -3.477 3.521 22.117 1.00 90.19 73 SER A N 1
ATOM 637 C CA . SER A 1 73 ? -2.911 2.493 21.251 1.00 90.19 73 SER A CA 1
ATOM 638 C C . SER A 1 73 ? -3.874 2.070 20.134 1.00 90.19 73 SER A C 1
ATOM 640 O O . SER A 1 73 ? -5.076 2.343 20.176 1.00 90.19 73 SER A O 1
ATOM 642 N N . PHE A 1 74 ? -3.335 1.394 19.118 1.00 90.38 74 PHE A N 1
ATOM 643 C CA . PHE A 1 74 ? -4.135 0.759 18.076 1.00 90.38 74 PHE A CA 1
ATOM 644 C C . PHE A 1 74 ? -4.532 -0.652 18.509 1.00 90.38 74 PHE A C 1
ATOM 646 O O . PHE A 1 74 ? -3.670 -1.502 18.733 1.00 90.38 74 PHE A O 1
ATOM 653 N N . ARG A 1 75 ? -5.837 -0.915 18.573 1.00 93.06 75 ARG A N 1
ATOM 654 C CA . ARG A 1 75 ? -6.400 -2.245 18.812 1.00 93.06 75 ARG A CA 1
ATOM 655 C C . ARG A 1 75 ? -6.777 -2.892 17.485 1.00 93.06 75 ARG A C 1
ATOM 657 O O . ARG A 1 75 ? -7.359 -2.238 16.623 1.00 93.06 75 ARG A O 1
ATOM 664 N N . TYR A 1 76 ? -6.461 -4.174 17.319 1.00 91.44 76 TYR A N 1
ATOM 665 C CA . TYR A 1 76 ? -6.922 -4.940 16.161 1.00 91.44 76 TYR A CA 1
ATOM 666 C C . TYR A 1 76 ? -8.455 -5.016 16.160 1.00 91.44 76 TYR A C 1
ATOM 668 O O . TYR A 1 76 ? -9.055 -5.443 17.144 1.00 91.44 76 TYR A O 1
ATOM 676 N N . GLY A 1 77 ? -9.075 -4.562 15.070 1.00 87.06 77 GLY A N 1
ATOM 677 C CA . GLY A 1 77 ? -10.528 -4.444 14.933 1.00 87.06 77 GLY A CA 1
ATOM 678 C C . GLY A 1 77 ? -11.218 -5.674 14.336 1.00 87.06 77 GLY A C 1
ATOM 679 O O . GLY A 1 77 ? -12.439 -5.661 14.215 1.00 87.06 77 GLY A O 1
ATOM 680 N N . GLY A 1 78 ? -10.466 -6.714 13.958 1.00 90.69 78 GLY A N 1
ATOM 681 C CA . GLY A 1 78 ? -11.005 -7.875 13.240 1.00 90.69 78 GLY A CA 1
ATOM 682 C C . GLY A 1 78 ? -11.105 -7.670 11.723 1.00 90.69 78 GLY A C 1
ATOM 683 O O . GLY A 1 78 ? -10.837 -6.586 11.201 1.00 90.69 78 GLY A O 1
ATOM 684 N N . GLY A 1 79 ? -11.468 -8.732 11.001 1.00 89.81 79 GLY A N 1
ATOM 685 C CA . GLY A 1 79 ? -11.794 -8.703 9.574 1.00 89.81 79 GLY A CA 1
ATOM 686 C C . GLY A 1 79 ? -10.631 -8.988 8.621 1.00 89.81 79 GLY A C 1
ATOM 687 O O . GLY A 1 79 ? -10.881 -9.369 7.480 1.00 89.81 79 GLY A O 1
ATOM 688 N N . TYR A 1 80 ? -9.371 -8.825 9.043 1.00 89.88 80 TYR A N 1
ATOM 689 C CA . TYR A 1 80 ? -8.221 -9.083 8.165 1.00 89.88 80 TYR A CA 1
ATOM 690 C C . TYR A 1 80 ? -8.064 -10.576 7.864 1.00 89.88 80 TYR A C 1
ATOM 692 O O . TYR A 1 80 ? -7.862 -10.959 6.712 1.00 89.88 80 TYR A O 1
ATOM 700 N N . TRP 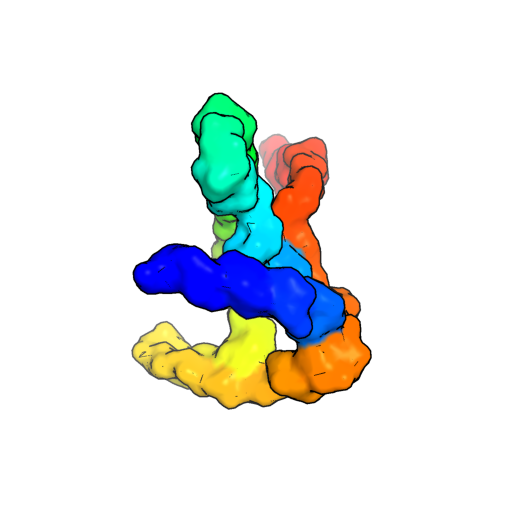A 1 81 ? -8.136 -11.419 8.896 1.00 89.31 81 TRP A N 1
ATOM 701 C CA . TRP A 1 81 ? -7.946 -12.864 8.753 1.00 89.31 81 TRP A CA 1
ATOM 702 C C . TRP A 1 81 ? -9.123 -13.508 8.019 1.00 89.31 81 TRP A C 1
ATOM 704 O O . TRP A 1 81 ? -8.914 -14.351 7.157 1.00 89.31 81 TRP A O 1
ATOM 714 N N . GLU A 1 82 ? -10.335 -13.026 8.270 1.00 91.06 82 GLU A N 1
ATOM 715 C CA . GLU A 1 82 ? -11.564 -13.449 7.607 1.00 91.06 82 GLU A CA 1
ATOM 716 C C . GLU A 1 82 ? -11.542 -13.076 6.115 1.00 91.06 82 GLU A C 1
ATOM 718 O O . GLU A 1 82 ? -11.800 -13.920 5.256 1.00 91.06 82 GLU A O 1
ATOM 723 N N . ALA A 1 83 ? -11.142 -11.840 5.789 1.00 88.94 83 ALA A N 1
ATOM 724 C CA . ALA A 1 83 ? -10.917 -11.405 4.409 1.00 88.94 83 ALA A CA 1
ATOM 725 C C . ALA A 1 83 ? -9.833 -12.248 3.717 1.00 88.94 83 ALA A C 1
ATOM 727 O O . ALA A 1 83 ? -9.994 -12.658 2.567 1.00 88.94 83 ALA A O 1
ATOM 728 N N . ARG A 1 84 ? -8.755 -12.584 4.439 1.00 88.38 84 ARG A N 1
ATOM 729 C CA . ARG A 1 84 ? -7.665 -13.435 3.943 1.00 88.38 84 ARG A CA 1
ATOM 730 C C . ARG A 1 84 ? -8.107 -14.869 3.649 1.00 88.38 84 ARG A C 1
ATOM 732 O O . ARG A 1 84 ? -7.707 -15.440 2.630 1.00 88.38 84 ARG A O 1
ATOM 739 N N . GLU A 1 85 ? -8.910 -15.464 4.524 1.00 86.88 85 GLU A N 1
ATOM 740 C CA . GLU A 1 85 ? -9.461 -16.812 4.345 1.00 86.88 85 GLU A CA 1
ATOM 741 C C . GLU A 1 85 ? -10.432 -16.887 3.166 1.00 86.88 85 GLU A C 1
ATOM 743 O O . GLU A 1 85 ? -10.455 -17.893 2.455 1.00 86.88 85 GLU A O 1
ATOM 748 N N . GLN A 1 86 ? -11.170 -15.810 2.906 1.00 86.62 86 GLN A N 1
ATOM 749 C CA . GLN A 1 86 ? -12.087 -15.713 1.770 1.00 86.62 86 GLN A CA 1
ATOM 750 C C . GLN A 1 86 ? -11.398 -15.243 0.480 1.00 86.62 86 GLN A C 1
ATOM 752 O O . GLN A 1 86 ? -11.966 -15.382 -0.598 1.00 86.62 86 GLN A O 1
ATOM 757 N N . GLY A 1 87 ? -10.186 -14.683 0.574 1.00 84.75 87 GLY A N 1
ATOM 758 C CA . GLY A 1 87 ? -9.512 -14.024 -0.549 1.00 84.75 87 GLY A CA 1
ATOM 759 C C . GLY A 1 87 ? -10.230 -12.753 -1.021 1.00 84.75 87 GLY A C 1
ATOM 760 O O . GLY A 1 87 ? -9.985 -12.296 -2.134 1.00 84.75 87 GLY A O 1
ATOM 761 N N . ASN A 1 88 ? -11.125 -12.195 -0.201 1.00 85.75 88 ASN A N 1
ATOM 762 C CA . ASN A 1 88 ? -11.922 -11.030 -0.557 1.00 85.75 88 ASN A CA 1
ATOM 763 C C . ASN A 1 88 ? -11.229 -9.747 -0.085 1.00 85.75 88 ASN A C 1
ATOM 765 O O . ASN A 1 88 ? -11.123 -9.482 1.113 1.00 85.75 88 ASN A O 1
ATOM 769 N N . TRP A 1 89 ? -10.815 -8.925 -1.048 1.00 87.19 89 TRP A N 1
ATOM 770 C CA . TRP A 1 89 ? -10.149 -7.649 -0.809 1.00 87.19 89 TRP A CA 1
ATOM 771 C C . TRP A 1 89 ? -10.920 -6.449 -1.365 1.00 87.19 89 TRP A C 1
ATOM 773 O O . TRP A 1 89 ? -10.316 -5.395 -1.541 1.00 87.19 89 TRP A O 1
ATOM 783 N N . ASP A 1 90 ? -12.230 -6.562 -1.600 1.00 80.88 90 ASP A N 1
ATOM 784 C CA . ASP A 1 90 ? -13.053 -5.517 -2.239 1.00 80.88 90 ASP A CA 1
ATOM 785 C C . ASP A 1 90 ? -12.985 -4.157 -1.514 1.00 80.88 90 ASP A C 1
ATOM 787 O O . ASP A 1 90 ? -13.127 -3.095 -2.114 1.00 80.88 90 ASP A O 1
ATOM 791 N N . GLY A 1 91 ? -12.704 -4.161 -0.206 1.00 79.12 91 GLY A N 1
ATOM 792 C CA . GLY A 1 91 ? -12.497 -2.945 0.587 1.00 79.12 91 GLY A CA 1
ATOM 793 C C . GLY A 1 91 ? -11.067 -2.380 0.569 1.00 79.12 91 GLY A C 1
ATOM 794 O O . GLY A 1 91 ? -10.816 -1.323 1.158 1.00 79.12 91 GLY A O 1
ATOM 795 N N . CYS A 1 92 ? -10.097 -3.067 -0.027 1.00 83.75 92 CYS A N 1
ATOM 796 C CA . CYS A 1 92 ? -8.689 -2.680 -0.002 1.00 83.75 92 CYS A CA 1
ATOM 797 C C . CYS A 1 92 ? -8.306 -1.935 -1.287 1.00 83.75 92 CYS A C 1
ATOM 799 O O . CYS A 1 92 ? -8.231 -2.549 -2.349 1.00 83.75 92 CYS A O 1
ATOM 801 N N . PRO A 1 93 ? -7.996 -0.629 -1.213 1.00 83.00 93 PRO A N 1
ATOM 802 C CA . PRO A 1 93 ? -7.574 0.110 -2.393 1.00 83.00 93 PRO A CA 1
ATOM 803 C C . PRO A 1 93 ? -6.216 -0.400 -2.888 1.00 83.00 93 PRO A C 1
ATOM 805 O O . PRO A 1 93 ? -5.316 -0.682 -2.095 1.00 83.00 93 PRO A O 1
ATOM 808 N N . ASN A 1 94 ? -6.034 -0.458 -4.207 1.00 83.38 94 ASN A N 1
ATOM 809 C CA . ASN A 1 94 ? -4.729 -0.748 -4.792 1.00 83.38 94 ASN A CA 1
ATOM 810 C C . ASN A 1 94 ? -3.804 0.467 -4.633 1.00 83.38 94 ASN A C 1
ATOM 812 O O . ASN A 1 94 ? -3.872 1.414 -5.420 1.00 83.38 94 ASN A O 1
ATOM 816 N N . ILE A 1 95 ? -2.926 0.432 -3.627 1.00 84.31 95 ILE A N 1
ATOM 817 C CA . ILE A 1 95 ? -1.983 1.517 -3.308 1.00 84.31 95 ILE A CA 1
ATOM 818 C C . ILE A 1 95 ? -0.707 1.521 -4.162 1.00 84.31 95 ILE A C 1
ATOM 820 O O . ILE A 1 95 ? 0.068 2.473 -4.072 1.00 84.31 95 ILE A O 1
ATOM 824 N N . PHE A 1 96 ? -0.506 0.506 -5.007 1.00 83.69 96 PHE A N 1
ATOM 825 C CA . PHE A 1 96 ? 0.654 0.404 -5.899 1.00 83.69 96 PHE A CA 1
ATOM 826 C C . PHE A 1 96 ? 0.327 0.701 -7.366 1.00 83.69 96 PHE A C 1
ATOM 828 O O . PHE A 1 96 ? 1.244 0.982 -8.127 1.00 83.69 96 PHE A O 1
ATOM 835 N N . GLY A 1 97 ? -0.947 0.691 -7.772 1.00 79.75 97 GLY A N 1
ATOM 836 C CA . GLY A 1 97 ? -1.369 1.028 -9.141 1.00 79.75 97 GLY A CA 1
ATOM 837 C C . GLY A 1 97 ? -1.062 2.470 -9.573 1.00 79.75 97 GLY A C 1
ATOM 838 O O . GLY A 1 97 ? -0.541 3.275 -8.789 1.00 79.75 97 GLY A O 1
ATOM 839 N N . GLU A 1 98 ? -1.388 2.796 -10.823 1.00 69.00 98 GLU A N 1
ATOM 840 C CA . GLU A 1 98 ? -1.277 4.158 -11.353 1.00 69.00 98 GLU A CA 1
ATOM 841 C C . GLU A 1 98 ? -2.224 5.110 -10.611 1.00 69.00 98 GLU A C 1
ATOM 843 O O . GLU A 1 98 ? -3.332 4.741 -10.216 1.00 69.00 98 GLU A O 1
ATOM 848 N N . PHE A 1 99 ? -1.739 6.318 -10.336 1.00 65.00 99 PHE A N 1
ATOM 849 C CA . PHE A 1 99 ? -2.501 7.368 -9.673 1.00 65.00 99 PHE A CA 1
ATOM 850 C C . PHE A 1 99 ? -2.807 8.431 -10.717 1.00 65.00 99 PHE A C 1
ATOM 852 O O . PHE A 1 99 ? -1.880 8.925 -11.350 1.00 65.00 99 PHE A O 1
ATOM 859 N N . ASN A 1 100 ? -4.085 8.750 -10.911 1.00 64.00 100 ASN A N 1
ATOM 860 C CA . ASN A 1 100 ? -4.480 9.755 -11.886 1.00 64.00 100 ASN A CA 1
ATOM 861 C C . ASN A 1 100 ? -4.355 11.142 -11.238 1.00 64.00 100 ASN A C 1
ATOM 863 O O . ASN A 1 100 ? -5.197 11.522 -10.422 1.00 64.00 100 ASN A O 1
ATOM 867 N N . GLU A 1 101 ? -3.251 11.836 -11.521 1.00 60.22 101 GLU A N 1
ATOM 868 C CA . GLU A 1 101 ? -2.902 13.136 -10.926 1.00 60.22 101 GLU A CA 1
ATOM 869 C C . GLU A 1 101 ? -3.952 14.213 -11.258 1.00 60.22 101 GLU A C 1
ATOM 871 O O . GLU A 1 101 ? -4.299 15.015 -10.387 1.00 60.22 101 GLU A O 1
ATOM 876 N N . ASP A 1 102 ? -4.571 14.115 -12.438 1.00 59.50 102 ASP A N 1
ATOM 877 C CA . ASP A 1 102 ? -5.610 15.023 -12.941 1.00 59.50 102 ASP A CA 1
ATOM 878 C C . ASP A 1 102 ? -6.833 15.133 -12.006 1.00 59.50 102 ASP A C 1
ATOM 880 O O . ASP A 1 102 ? -7.487 16.175 -11.921 1.00 59.50 102 ASP A O 1
ATOM 884 N N . LEU A 1 103 ? -7.145 14.073 -11.250 1.00 56.94 103 LEU A N 1
ATOM 885 C CA . LEU A 1 103 ? -8.280 14.062 -10.318 1.00 56.94 103 LEU A CA 1
ATOM 886 C C . LEU A 1 103 ? -8.023 14.876 -9.044 1.00 56.94 103 LEU A C 1
ATOM 888 O O . LEU A 1 103 ? -8.979 15.302 -8.398 1.00 56.94 103 LEU A O 1
ATOM 892 N N . VAL A 1 104 ? -6.759 15.080 -8.662 1.00 56.78 104 VAL A N 1
ATOM 893 C CA . VAL A 1 104 ? -6.411 15.841 -7.452 1.00 56.78 104 VAL A CA 1
ATOM 894 C C . VAL A 1 104 ? -6.345 17.33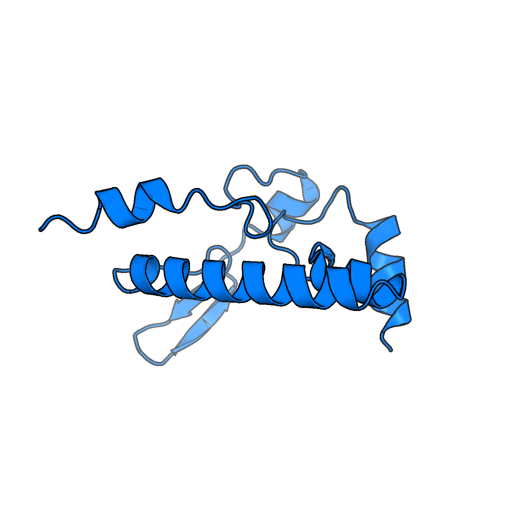1 -7.749 1.00 56.78 104 VAL A C 1
ATOM 896 O O . VAL A 1 104 ? -6.860 18.125 -6.966 1.00 56.78 104 VAL A O 1
ATOM 899 N N . GLU A 1 105 ? -5.800 17.705 -8.905 1.00 56.34 105 GLU A N 1
ATOM 900 C CA . GLU A 1 105 ? -5.726 19.103 -9.343 1.00 56.34 105 GLU A CA 1
ATOM 901 C C . GLU A 1 105 ? -7.127 19.684 -9.614 1.00 56.34 105 GLU A C 1
ATOM 903 O O . GLU A 1 105 ? -7.392 20.841 -9.320 1.00 56.34 105 GLU A O 1
ATOM 908 N N . SER A 1 106 ? -8.083 18.840 -10.020 1.00 53.69 106 SER A N 1
ATOM 909 C CA . SER A 1 106 ? -9.506 19.200 -10.149 1.00 53.69 106 SER A CA 1
ATOM 910 C C . SER A 1 106 ? -10.217 19.482 -8.813 1.00 53.69 106 SER A C 1
ATOM 912 O O . SER A 1 106 ? -11.300 20.069 -8.805 1.00 53.69 106 SER A O 1
ATOM 914 N N . SER A 1 107 ? -9.664 19.013 -7.688 1.00 53.38 107 SER A N 1
ATOM 915 C CA . SER A 1 107 ? -10.242 19.192 -6.344 1.00 53.38 107 SER A CA 1
ATOM 916 C C . SER A 1 107 ? -9.681 20.405 -5.598 1.00 53.38 107 SER A C 1
ATOM 918 O O . SER A 1 107 ? -10.285 20.858 -4.625 1.00 53.38 107 SER A O 1
ATOM 920 N N . GLU A 1 108 ? -8.570 20.961 -6.083 1.00 52.19 108 GLU A N 1
ATOM 921 C CA . GLU A 1 108 ? -8.051 22.257 -5.662 1.00 52.19 108 GLU A CA 1
ATOM 922 C C . GLU A 1 108 ? -8.602 23.312 -6.634 1.00 52.19 108 GLU A C 1
ATOM 924 O O . GLU A 1 108 ? -7.994 23.656 -7.642 1.00 52.19 108 GLU A O 1
ATOM 929 N N . GLY A 1 109 ? -9.835 23.765 -6.377 1.00 50.81 109 GLY A N 1
ATOM 930 C CA . GLY A 1 109 ? -10.395 24.924 -7.078 1.00 50.81 109 GLY A CA 1
ATOM 931 C C . GLY A 1 109 ? -9.549 26.192 -6.846 1.00 50.81 109 GLY A C 1
ATOM 932 O O . GLY A 1 109 ? -8.826 26.245 -5.849 1.00 50.81 109 GLY A O 1
ATOM 933 N N . PRO A 1 110 ? -9.629 27.186 -7.755 1.00 51.12 110 PRO A N 1
ATOM 934 C CA . PRO A 1 110 ? -8.777 28.380 -7.756 1.00 51.12 110 PRO A CA 1
ATOM 935 C C . PRO A 1 110 ? -8.917 29.263 -6.511 1.00 51.12 110 PRO A C 1
ATOM 937 O O . PRO A 1 110 ? -10.029 29.317 -5.933 1.00 51.12 110 PRO A O 1
#

Foldseek 3Di:
DVVVLQVVCVVQVLLDALPDPNVQPLVVCVVVVVNVSSVVLVVQLVVLVVLVVVVCVPPDDDDQWDADPDPGDTDGPDDSVVCSVVSNRVVGDNSSDDDDVVVSVVVPDD

InterPro domains:
  IPR000648 Oxysterol-binding protein [PF01237] (14-85)
  IPR000648 Oxysterol-binding protein [PTHR10972] (13-84)
  IPR037239 Oxysterol-binding protein superfamily [SSF144000] (13-101)

Radius of gyration: 16.7 Å; chains: 1; bounding box: 32×48×36 Å

Secondary structure (DSSP, 8-state):
-THHHHHHHHHHGGGS-TT-GGG-HHHHHHHTT-HHHHHHHHHHHHHHHHHHHHHHTTT---SSEEE-TTT-PEEE-S-HHHHHHHT--TTS--SSS---THHHHTTS--

Sequence (110 aa):
MRYQLDFLIFLFQERLPPTDSRLRPDQRHLENGEYEKANAEKQRLERRQRMSRKLQEHGWKPRWFQKEGENGSFRYGGGYWEAREQGNWDGCPNIFGEFNEDLVESSEGP